Protein AF-A0A8B6D2K9-F1 (afdb_monomer)

Nearest PDB structures (foldseek):
  2z6k-assembly1_A  TM=7.002E-01  e=1.000E-04  Homo sapiens
  4gop-assembly2_Y  TM=7.309E-01  e=2.545E-03  Mycosarcoma maydis
  2k5v-assembly1_A  TM=7.014E-01  e=1.100E-03  Methanococcus maripaludis
  6i52-assembly1_B  TM=6.283E-01  e=2.338E-02  Saccharomyces cerevisiae S288C
  3aqq-assembly1_D  TM=5.937E-01  e=4.257E-02  Homo sapiens

Foldseek 3Di:
DFDWDWDDDPPDTDTDRPDDDPDDDPDPPPDPDVQFDDDDDDDDDDDGDDPPPDPDPDDDADEDELVVCLVCVVVQAFPKHKYKFAWADADPVQQWTWGAHPPPRRIAIERNPQPPDDDDHGFMKIFIATWHQDPNHIYGHTNDMDGPGPDDPVVVVVVSVVVVVCVVPDDPPD

pLDDT: mean 74.22, std 26.48, range [29.09, 97.12]

Sequence (174 aa):
MVTCNILFGQSNFAVIVTSFPSNLSNLFDLFVNESINVLICSGHTFFAWFKMQSMGGIKHGEPYLLNEIVENGYTMDGLSVRINGRLLQHDFQNCRAVLADPKTGCSLKVNTSLIEPLEEAGSLFQLIGELSHSGGETVLNARLVRCIDGMDLVLYKKALELQRQYFQDRPKVL

InterPro domains:
  IPR012340 Nucleic acid-binding, OB-fold [G3DSA:2.40.50.140] (58-172)
  IPR029146 CST complex subunit Ten1, animal and plant type [PF15490] (58-170)
  IPR029146 CST complex subunit Ten1, animal and plant type [PTHR33905] (58-170)

Solvent-accessible surface area (backbone atoms only — not comparable to full-atom values): 11047 Å² total; per-residue (Å²): 136,85,71,75,56,76,53,87,48,103,86,53,83,52,82,55,82,77,74,80,80,94,70,86,93,84,76,91,86,75,82,89,54,100,86,66,90,82,83,90,78,92,78,84,88,88,82,82,83,74,86,72,77,73,90,60,75,85,67,74,52,47,82,49,56,57,60,61,45,68,76,41,30,74,83,43,47,72,38,38,33,23,39,61,29,28,30,70,48,75,39,81,89,76,30,37,32,33,31,24,31,91,86,78,64,46,67,43,44,30,39,34,82,67,46,72,82,80,91,57,78,67,43,32,33,36,37,30,27,35,30,42,54,56,95,94,42,53,33,35,45,32,63,42,73,41,83,44,71,87,62,59,63,69,60,49,52,54,52,51,52,53,51,53,49,51,65,69,70,49,76,80,84,126

Organism: Mytilus galloprovincialis (NCBI:txid29158)

Structure (mmCIF, N/CA/C/O backbone):
data_AF-A0A8B6D2K9-F1
#
_entry.id   AF-A0A8B6D2K9-F1
#
loop_
_atom_site.group_PDB
_atom_site.id
_atom_site.type_symbol
_atom_site.label_atom_id
_atom_site.label_alt_id
_atom_site.label_comp_id
_atom_site.label_asym_id
_atom_site.label_entity_id
_atom_site.label_seq_id
_atom_site.pdbx_PDB_ins_code
_atom_site.Cartn_x
_atom_site.Cartn_y
_atom_site.Cartn_z
_atom_site.occupancy
_atom_site.B_iso_or_equiv
_atom_site.auth_seq_id
_atom_site.auth_comp_id
_atom_site.auth_asym_id
_atom_site.auth_atom_id
_atom_site.pdbx_PDB_model_num
ATOM 1 N N . MET A 1 1 ? -45.274 8.789 -24.980 1.00 30.28 1 MET A N 1
ATOM 2 C CA . MET A 1 1 ? -44.501 7.560 -25.253 1.00 30.28 1 MET A CA 1
ATOM 3 C C . MET A 1 1 ? -43.080 8.016 -25.557 1.00 30.28 1 MET A C 1
ATOM 5 O O . MET A 1 1 ? -42.891 8.663 -26.575 1.00 30.28 1 MET A O 1
ATOM 9 N N . VAL A 1 2 ? -42.138 7.858 -24.622 1.00 37.16 2 VAL A N 1
ATOM 10 C CA . VAL A 1 2 ? -40.740 8.295 -24.809 1.00 37.16 2 VAL A CA 1
ATOM 11 C C . VAL A 1 2 ? -40.036 7.231 -25.641 1.00 37.16 2 VAL A C 1
ATOM 13 O O . VAL A 1 2 ? -39.975 6.076 -25.226 1.00 37.16 2 VAL A O 1
ATOM 16 N N . THR A 1 3 ? -39.537 7.593 -26.818 1.00 29.48 3 THR A N 1
ATOM 17 C CA . THR A 1 3 ? -38.714 6.697 -27.636 1.00 29.48 3 THR A CA 1
ATOM 18 C C . THR A 1 3 ? -37.250 6.943 -27.303 1.00 29.48 3 THR A C 1
ATOM 20 O O . THR A 1 3 ? -36.705 7.999 -27.621 1.00 29.48 3 THR A O 1
ATOM 23 N N . CYS A 1 4 ? -36.618 5.978 -26.639 1.00 35.25 4 CYS A N 1
ATOM 24 C CA . CYS A 1 4 ? -35.186 5.994 -26.368 1.00 35.25 4 CYS A CA 1
ATOM 25 C C . CYS A 1 4 ? -34.503 5.095 -27.404 1.00 35.25 4 CYS A C 1
ATOM 27 O O . CYS A 1 4 ? -34.748 3.890 -27.421 1.00 35.25 4 CYS A O 1
ATOM 29 N N . ASN A 1 5 ? -33.686 5.675 -28.284 1.00 34.31 5 ASN A N 1
ATOM 30 C CA . ASN A 1 5 ? -32.893 4.906 -29.239 1.00 34.31 5 ASN A CA 1
ATOM 31 C C . ASN A 1 5 ? -31.477 4.759 -28.686 1.00 34.31 5 ASN A C 1
ATOM 33 O O . ASN A 1 5 ? -30.758 5.743 -28.519 1.00 34.31 5 ASN A O 1
ATOM 37 N N . ILE A 1 6 ? -31.090 3.520 -28.394 1.00 41.06 6 ILE A N 1
ATOM 38 C CA . ILE A 1 6 ? -29.734 3.170 -27.974 1.00 41.06 6 ILE A CA 1
ATOM 39 C C . ILE A 1 6 ? -28.962 2.783 -29.235 1.00 41.06 6 ILE A C 1
ATOM 41 O O . ILE A 1 6 ? -29.299 1.800 -29.895 1.00 41.06 6 ILE A O 1
ATOM 45 N N . LEU A 1 7 ? -27.941 3.565 -29.585 1.00 36.38 7 LEU A N 1
ATOM 46 C CA . LEU A 1 7 ? -27.019 3.232 -30.669 1.00 36.38 7 LEU A CA 1
ATOM 47 C C . LEU A 1 7 ? -25.821 2.481 -30.085 1.00 36.38 7 LEU A C 1
ATOM 49 O O . LEU A 1 7 ? -25.075 3.011 -29.262 1.00 36.38 7 LEU A O 1
ATOM 53 N N . PHE A 1 8 ? -25.652 1.233 -30.519 1.00 33.16 8 PHE A N 1
ATOM 54 C CA . PHE A 1 8 ? -24.546 0.370 -30.118 1.00 33.16 8 PHE A CA 1
ATOM 55 C C . PHE A 1 8 ? -23.377 0.536 -31.100 1.00 33.16 8 PHE A C 1
ATOM 57 O O . PHE A 1 8 ? -23.476 0.132 -32.258 1.00 33.16 8 PHE A O 1
ATOM 64 N N . GLY A 1 9 ? -22.265 1.117 -30.641 1.00 36.00 9 GLY A N 1
ATOM 65 C CA . GLY A 1 9 ? -20.968 1.091 -31.326 1.00 36.00 9 GLY A CA 1
ATOM 66 C C . GLY A 1 9 ? -19.979 0.224 -30.544 1.00 36.00 9 GLY A C 1
ATOM 67 O O . GLY A 1 9 ? -19.993 0.252 -29.317 1.00 36.00 9 GLY A O 1
ATOM 68 N N . GLN A 1 10 ? -19.122 -0.543 -31.232 1.00 41.94 10 GLN A N 1
ATOM 69 C CA . GLN A 1 10 ? -18.321 -1.657 -30.676 1.00 41.94 10 GLN A CA 1
ATOM 70 C C . GLN A 1 10 ? -17.298 -1.325 -29.563 1.00 41.94 10 GLN A C 1
ATOM 72 O O . GLN A 1 10 ? -16.544 -2.197 -29.142 1.00 41.94 10 GLN A O 1
ATOM 77 N N . SER A 1 11 ? -17.291 -0.111 -29.024 1.00 40.25 11 SER A N 1
ATOM 78 C CA . SER A 1 11 ? -16.525 0.225 -27.818 1.00 40.25 11 SER A CA 1
ATOM 79 C C . SER A 1 11 ? -17.041 1.448 -27.053 1.00 40.25 11 SER A C 1
ATOM 81 O O . SER A 1 11 ? -16.429 1.819 -26.059 1.00 40.25 11 SER A O 1
ATOM 83 N N . ASN A 1 12 ? -18.168 2.052 -27.457 1.00 34.97 12 ASN A N 1
ATOM 84 C CA . ASN A 1 12 ? -18.728 3.253 -26.831 1.00 34.97 12 ASN A CA 1
ATOM 85 C C . ASN A 1 12 ? -20.262 3.219 -26.888 1.00 34.97 12 ASN A C 1
ATOM 87 O O . ASN A 1 12 ? -20.842 3.036 -27.960 1.00 34.97 12 ASN A O 1
ATOM 91 N N . PHE A 1 13 ? -20.914 3.443 -25.745 1.00 39.12 13 PHE A N 1
ATOM 92 C CA . PHE A 1 13 ? -22.365 3.608 -25.670 1.00 39.12 13 PHE A CA 1
ATOM 93 C C . PHE A 1 13 ? -22.713 5.094 -25.647 1.00 39.12 13 PHE A C 1
ATOM 95 O O . PHE A 1 13 ? -22.270 5.826 -24.764 1.00 39.12 13 PHE A O 1
ATOM 102 N N . ALA A 1 14 ? -23.531 5.529 -26.601 1.00 35.34 14 ALA A N 1
ATOM 103 C CA . ALA A 1 14 ? -24.143 6.849 -26.599 1.00 35.34 14 ALA A CA 1
ATOM 104 C C . ALA A 1 14 ? -25.652 6.683 -26.386 1.00 35.34 14 ALA A C 1
ATOM 106 O O . ALA A 1 14 ? -26.338 6.073 -27.208 1.00 35.34 14 ALA A O 1
ATOM 107 N N . VAL A 1 15 ? -26.174 7.216 -25.280 1.00 37.94 15 VAL A N 1
ATOM 108 C CA . VAL A 1 15 ? -27.622 7.310 -25.054 1.00 37.94 15 VAL A CA 1
ATOM 109 C C . VAL A 1 15 ? -28.061 8.698 -25.499 1.00 37.94 15 VAL A C 1
ATOM 111 O O . VAL A 1 15 ? -27.739 9.692 -24.851 1.00 37.94 15 VAL A O 1
ATOM 114 N N . ILE A 1 16 ? -28.773 8.774 -26.624 1.00 39.78 16 ILE A N 1
ATOM 115 C CA . ILE A 1 16 ? -29.320 10.032 -27.138 1.00 39.78 16 ILE A CA 1
ATOM 116 C C . ILE A 1 16 ? -30.817 10.055 -26.822 1.00 39.78 16 ILE A C 1
ATOM 118 O O . ILE A 1 16 ? -31.618 9.370 -27.460 1.00 39.78 16 ILE A O 1
ATOM 122 N N . VAL A 1 17 ? -31.207 10.858 -25.833 1.00 40.59 17 VAL A N 1
ATOM 123 C CA . VAL A 1 17 ? -32.622 11.100 -25.523 1.00 40.59 17 VAL A CA 1
ATOM 124 C C . VAL A 1 17 ? -33.146 12.158 -26.495 1.00 40.59 17 VAL A C 1
ATOM 126 O O . VAL A 1 17 ? -32.730 13.312 -26.449 1.00 40.59 17 VAL A O 1
ATOM 129 N N . THR A 1 18 ? -34.038 11.763 -27.406 1.00 34.50 18 THR A N 1
ATOM 130 C CA . THR A 1 18 ? -34.527 12.611 -28.512 1.00 34.50 18 THR A CA 1
ATOM 131 C C . THR A 1 18 ? -36.025 12.913 -28.424 1.00 34.50 18 THR A C 1
ATOM 133 O O . THR A 1 18 ? -36.721 12.887 -29.431 1.00 34.50 18 THR A O 1
ATOM 136 N N . SER A 1 19 ? -36.574 13.192 -27.239 1.00 37.12 19 SER A N 1
ATOM 137 C CA . SER A 1 19 ? -37.810 13.993 -27.132 1.00 37.12 19 SER A CA 1
ATOM 138 C C . SER A 1 19 ? -38.183 14.315 -25.686 1.00 37.12 19 SER A C 1
ATOM 140 O O . SER A 1 19 ? -38.255 13.439 -24.829 1.00 37.12 19 SER A O 1
ATOM 142 N N . PHE A 1 20 ? -38.475 15.593 -25.445 1.00 40.38 20 PHE A N 1
ATOM 143 C CA . PHE A 1 20 ? -39.125 16.103 -24.239 1.00 40.38 20 PHE A CA 1
ATOM 144 C C . PHE A 1 20 ? -40.608 16.343 -24.559 1.00 40.38 20 PHE A C 1
ATOM 146 O O . PHE A 1 20 ? -40.889 17.066 -25.517 1.00 40.38 20 PHE A O 1
ATOM 153 N N . PRO A 1 21 ? -41.579 15.808 -23.796 1.00 34.28 21 PRO A N 1
ATOM 154 C CA . PRO A 1 21 ? -42.921 16.365 -23.821 1.00 34.28 21 PRO A CA 1
ATOM 155 C C . PRO A 1 21 ? -42.892 17.729 -23.124 1.00 34.28 21 PRO A C 1
ATOM 157 O O . PRO A 1 21 ? -42.434 17.866 -21.991 1.00 34.28 21 PRO A O 1
ATOM 160 N N . SER A 1 22 ? -43.373 18.751 -23.823 1.00 45.22 22 SER A N 1
ATOM 161 C CA . SER A 1 22 ? -43.526 20.106 -23.309 1.00 45.22 22 SER A CA 1
ATOM 162 C C . SER A 1 22 ? -44.686 20.162 -22.312 1.00 45.22 22 SER A C 1
ATOM 164 O O . SER A 1 22 ? -45.800 20.537 -22.676 1.00 45.22 22 SER A O 1
ATOM 166 N N . ASN A 1 23 ? -44.459 19.758 -21.063 1.00 36.22 23 ASN A N 1
ATOM 167 C CA . ASN A 1 23 ? -45.248 20.264 -19.944 1.00 36.22 23 ASN A CA 1
ATOM 168 C C . ASN A 1 23 ? -44.506 20.151 -18.609 1.00 36.22 23 ASN A C 1
ATOM 170 O O . ASN A 1 23 ? -43.763 19.209 -18.354 1.00 36.22 23 ASN A O 1
ATOM 174 N N . LEU A 1 24 ? -44.691 21.195 -17.814 1.00 39.16 24 LEU A N 1
ATOM 175 C CA . LEU A 1 24 ? -43.879 21.647 -16.692 1.00 39.16 24 LEU A CA 1
ATOM 176 C C . LEU A 1 24 ? -43.734 20.673 -15.497 1.00 39.16 24 LEU A C 1
ATOM 178 O O . LEU A 1 24 ? -44.669 20.002 -15.073 1.00 39.16 24 LEU A O 1
ATOM 182 N N . SER A 1 25 ? -42.526 20.739 -14.919 1.00 38.62 25 SER A N 1
ATOM 183 C CA . SER A 1 25 ? -42.224 21.016 -13.499 1.00 38.62 25 SER A CA 1
ATOM 184 C C . SER A 1 25 ? -42.135 19.930 -12.422 1.00 38.62 25 SER A C 1
ATOM 186 O O . SER A 1 25 ? -41.834 20.319 -11.305 1.00 38.62 25 SER A O 1
ATOM 188 N N . ASN A 1 26 ? -42.265 18.624 -12.670 1.00 37.97 26 ASN A N 1
ATOM 189 C CA . ASN A 1 26 ? -42.105 17.637 -11.575 1.00 37.97 26 ASN A CA 1
ATOM 190 C C . ASN A 1 26 ? -41.346 16.365 -11.976 1.00 37.97 26 ASN A C 1
ATOM 192 O O . ASN A 1 26 ? -41.902 15.270 -11.948 1.00 37.97 26 ASN A O 1
ATOM 196 N N . LEU A 1 27 ? -40.073 16.489 -12.362 1.00 33.38 27 LEU A N 1
ATOM 197 C CA . LEU A 1 27 ? -39.218 15.313 -12.590 1.00 33.38 27 LEU A CA 1
ATOM 198 C C . LEU A 1 27 ? -37.725 15.607 -12.378 1.00 33.38 27 LEU A C 1
ATOM 200 O O . LEU A 1 27 ? -36.871 15.108 -13.101 1.00 33.38 27 LEU A O 1
ATOM 204 N N . PHE A 1 28 ? -37.416 16.432 -11.375 1.00 29.09 28 PHE A N 1
ATOM 205 C CA . PHE A 1 28 ? -36.038 16.675 -10.928 1.00 29.09 28 PHE A CA 1
ATOM 206 C C . PHE A 1 28 ? -35.503 15.586 -9.973 1.00 29.09 28 PHE A C 1
ATOM 208 O O . PHE A 1 28 ? -34.351 15.663 -9.565 1.00 29.09 28 PHE A O 1
ATOM 215 N N . ASP A 1 29 ? -36.298 14.548 -9.679 1.00 31.39 29 ASP A N 1
ATOM 216 C CA . ASP A 1 29 ? -36.008 13.535 -8.651 1.00 31.39 29 ASP A CA 1
ATOM 217 C C . ASP A 1 29 ? -35.703 12.127 -9.187 1.00 31.39 29 ASP A C 1
ATOM 219 O O . ASP A 1 29 ? -35.963 11.128 -8.519 1.00 31.39 29 ASP A O 1
ATOM 223 N N . LEU A 1 30 ? -35.112 11.990 -10.375 1.00 33.38 30 LEU A N 1
ATOM 224 C CA . LEU A 1 30 ? -34.525 10.699 -10.740 1.00 33.38 30 LEU A CA 1
ATOM 225 C C . LEU A 1 30 ? -33.117 10.845 -11.311 1.00 33.38 30 LEU A C 1
ATOM 227 O O . LEU A 1 30 ? -32.923 11.244 -12.455 1.00 33.38 30 LEU A O 1
ATOM 231 N N . PHE A 1 31 ? -32.170 10.400 -10.481 1.00 31.39 31 PHE A N 1
ATOM 232 C CA . PHE A 1 31 ? -30.766 10.114 -10.768 1.00 31.39 31 PHE A CA 1
ATOM 233 C C . PHE A 1 31 ? -29.812 11.311 -10.847 1.00 31.39 31 PHE A C 1
ATOM 235 O O . PHE A 1 31 ? -29.193 11.574 -11.874 1.00 31.39 31 PHE A O 1
ATOM 242 N N . VAL A 1 32 ? -29.554 11.927 -9.692 1.00 32.56 32 VAL A N 1
ATOM 243 C CA . VAL A 1 32 ? -28.218 12.465 -9.394 1.00 32.56 32 VAL A CA 1
ATOM 244 C C . VAL A 1 32 ? -27.474 11.396 -8.593 1.00 32.56 32 VAL A C 1
ATOM 246 O O . VAL A 1 32 ? -27.494 11.386 -7.370 1.00 32.56 32 VAL A O 1
ATOM 249 N N . ASN A 1 33 ? -26.884 10.429 -9.297 1.00 31.16 33 ASN A N 1
ATOM 250 C CA . ASN A 1 33 ? -25.842 9.582 -8.716 1.00 31.16 33 ASN A CA 1
ATOM 251 C C . ASN A 1 33 ? -24.518 10.348 -8.864 1.00 31.16 33 ASN A C 1
ATOM 253 O O . ASN A 1 33 ? -24.254 10.880 -9.945 1.00 31.16 33 ASN A O 1
ATOM 257 N N . GLU A 1 34 ? -23.699 10.391 -7.809 1.00 37.66 34 GLU A N 1
ATOM 258 C CA . GLU A 1 34 ? -22.459 11.189 -7.635 1.00 37.66 34 GLU A CA 1
ATOM 259 C C . GLU A 1 34 ? -21.343 10.964 -8.687 1.00 37.66 34 GLU A C 1
ATOM 261 O O . GLU A 1 34 ? -20.212 11.408 -8.525 1.00 37.66 34 GLU A O 1
ATOM 266 N N . SER A 1 35 ? -21.626 10.285 -9.798 1.00 40.38 35 SER A N 1
ATOM 267 C CA . SER A 1 35 ? -20.678 9.995 -10.882 1.00 40.38 35 SER A CA 1
ATOM 268 C C . SER A 1 35 ? -20.994 10.712 -12.200 1.00 40.38 35 SER A C 1
ATOM 270 O O . SER A 1 35 ? -20.327 10.455 -13.201 1.00 40.38 35 SER A O 1
ATOM 272 N N . ILE A 1 36 ? -21.997 11.597 -12.236 1.00 39.25 36 ILE A N 1
ATOM 273 C CA . ILE A 1 36 ? -22.407 12.296 -13.461 1.00 39.25 36 ILE A CA 1
ATOM 274 C 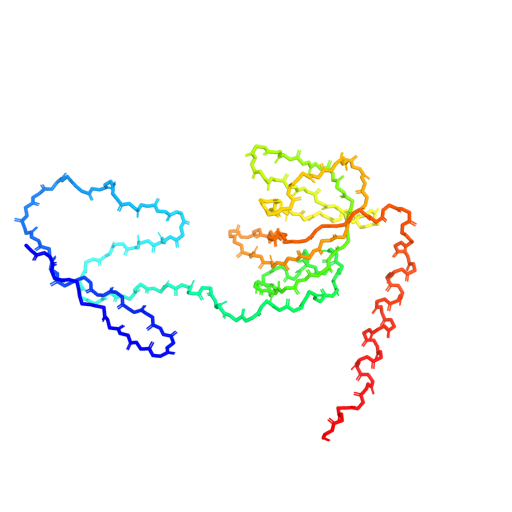C . ILE A 1 36 ? -22.356 13.810 -13.234 1.00 39.25 36 ILE A C 1
ATOM 276 O O . ILE A 1 36 ? -23.270 14.401 -12.669 1.00 39.25 36 ILE A O 1
ATOM 280 N N . ASN A 1 37 ? -21.298 14.458 -13.727 1.00 33.88 37 ASN A N 1
ATOM 281 C CA . ASN A 1 37 ? -21.287 15.913 -13.865 1.00 33.88 37 ASN A CA 1
ATOM 282 C C . ASN A 1 37 ? -22.125 16.296 -15.093 1.00 33.88 37 ASN A C 1
ATOM 284 O O . ASN A 1 37 ? -21.662 16.191 -16.229 1.00 33.88 37 ASN A O 1
ATOM 288 N N . VAL A 1 38 ? -23.372 16.716 -14.869 1.00 37.72 38 VAL A N 1
ATOM 289 C CA . VAL A 1 38 ? -24.242 17.282 -15.909 1.00 37.72 38 VAL A CA 1
ATOM 290 C C . VAL A 1 38 ? -24.061 18.797 -15.912 1.00 37.72 38 VAL A C 1
ATOM 292 O O . VAL A 1 38 ? -24.516 19.479 -14.998 1.00 37.72 38 VAL A O 1
ATOM 295 N N . LEU A 1 39 ? -23.405 19.341 -16.939 1.00 31.42 39 LEU A N 1
ATOM 296 C CA . LEU A 1 39 ? -23.358 20.786 -17.162 1.00 31.42 39 LEU A CA 1
ATOM 297 C C . LEU A 1 39 ? -24.476 21.168 -18.142 1.00 31.42 39 LEU A C 1
ATOM 299 O O . LEU A 1 39 ? -24.487 20.710 -19.284 1.00 31.42 39 LEU A O 1
ATOM 303 N N . ILE A 1 40 ? -25.436 21.975 -17.687 1.00 33.53 40 ILE A N 1
ATOM 304 C CA . ILE A 1 40 ? -26.581 22.415 -18.494 1.00 33.53 40 ILE A CA 1
ATOM 305 C C . ILE A 1 40 ? -26.230 23.749 -19.153 1.00 33.53 40 ILE A C 1
ATOM 307 O O . ILE A 1 40 ? -26.168 24.767 -18.472 1.00 33.53 40 ILE A O 1
ATOM 311 N N . CYS A 1 41 ? -26.070 23.756 -20.478 1.00 29.39 41 CYS A N 1
ATOM 312 C CA . CYS A 1 41 ? -26.143 24.972 -21.288 1.00 29.39 41 CYS A CA 1
ATOM 313 C C . CYS A 1 41 ? -26.904 24.698 -22.590 1.00 29.39 41 CYS A C 1
ATOM 315 O O . CYS A 1 41 ? -26.726 23.679 -23.254 1.00 29.39 41 CYS A O 1
ATOM 317 N N . SER A 1 42 ? -27.795 25.625 -22.916 1.00 39.91 42 SER A N 1
ATOM 318 C CA . SER A 1 42 ? -28.731 25.598 -24.034 1.00 39.91 42 SER A CA 1
ATOM 319 C C . SER A 1 42 ? -28.044 25.760 -25.389 1.00 39.91 42 SER A C 1
ATOM 321 O O . SER A 1 42 ? -27.349 26.749 -25.607 1.00 39.91 42 SER A O 1
ATOM 323 N N . GLY A 1 43 ? -28.359 24.861 -26.326 1.00 40.72 43 GLY A N 1
ATOM 324 C CA . GLY A 1 43 ? -28.162 25.095 -27.759 1.00 40.72 43 GLY A CA 1
ATOM 325 C C . GLY A 1 43 ? -27.346 24.020 -28.466 1.00 40.72 43 GLY A C 1
ATOM 326 O O . GLY A 1 43 ? -26.147 24.168 -28.630 1.00 40.72 43 GLY A O 1
ATOM 327 N N . HIS A 1 44 ? -28.058 22.999 -28.950 1.00 42.81 44 HIS A N 1
ATOM 328 C CA . HIS A 1 44 ? -27.662 22.034 -29.980 1.00 42.81 44 HIS A CA 1
ATOM 329 C C . HIS A 1 44 ? -26.416 21.153 -29.725 1.00 42.81 44 HIS A C 1
ATOM 331 O O . HIS A 1 44 ? -25.271 21.582 -29.763 1.00 42.81 44 HIS A O 1
ATOM 337 N N . THR A 1 45 ? -26.701 19.849 -29.621 1.00 36.41 45 THR A N 1
ATOM 338 C CA . THR A 1 45 ? -25.812 18.671 -29.538 1.00 36.41 45 THR A CA 1
ATOM 339 C C . THR A 1 45 ? -25.050 18.443 -28.226 1.00 36.41 45 THR A C 1
ATOM 341 O O . THR A 1 45 ? -24.132 19.160 -27.852 1.00 36.41 45 THR A O 1
ATOM 344 N N . PHE A 1 46 ? -25.466 17.369 -27.546 1.00 39.47 46 PHE A N 1
ATOM 345 C CA . PHE A 1 46 ? -24.973 16.880 -26.262 1.00 39.47 46 PHE A CA 1
ATOM 346 C C . PHE A 1 46 ? -23.895 15.807 -26.468 1.00 39.47 46 PHE A C 1
ATOM 348 O O . PHE A 1 46 ? -24.125 14.843 -27.195 1.00 39.47 46 PHE A O 1
ATOM 355 N N . PHE A 1 47 ? -22.770 15.920 -25.761 1.00 34.47 47 PHE A N 1
ATOM 356 C CA . PHE A 1 47 ? -21.795 14.840 -25.597 1.00 34.47 47 PHE A CA 1
ATOM 357 C C . PHE A 1 47 ? -21.586 14.590 -24.103 1.00 34.47 47 PHE A C 1
ATOM 359 O O . PHE A 1 47 ? -20.819 15.290 -23.446 1.00 34.47 47 PHE A O 1
ATOM 366 N N . ALA A 1 48 ? -22.290 13.602 -23.552 1.00 36.84 48 ALA A N 1
ATOM 367 C CA . ALA A 1 48 ? -21.996 13.086 -22.222 1.00 36.84 48 ALA A CA 1
ATOM 368 C C . ALA A 1 48 ? -20.870 12.052 -22.348 1.00 36.84 48 ALA A C 1
ATOM 370 O O . ALA A 1 48 ? -21.040 11.010 -22.980 1.00 36.84 48 ALA A O 1
ATOM 371 N N . TRP A 1 49 ? -19.710 12.351 -21.768 1.00 33.38 49 TRP A N 1
ATOM 372 C CA . TRP A 1 49 ? -18.601 11.407 -21.687 1.00 33.38 49 TRP A CA 1
ATOM 373 C C . TRP A 1 49 ? -18.825 10.490 -20.490 1.00 33.38 49 TRP A C 1
ATOM 375 O O . TRP A 1 49 ? -18.542 10.848 -19.350 1.00 33.38 49 TRP A O 1
ATOM 385 N N . PHE A 1 50 ? -19.351 9.297 -20.746 1.00 36.31 50 PHE A N 1
ATOM 386 C CA . PHE A 1 50 ? -19.358 8.236 -19.751 1.00 36.31 50 PHE A CA 1
ATOM 387 C C . PHE A 1 50 ? -17.960 7.601 -19.738 1.00 36.31 50 PHE A C 1
ATOM 389 O O . PHE A 1 50 ? -17.561 6.974 -20.722 1.00 36.31 50 PHE A O 1
ATOM 396 N N . LYS A 1 51 ? -17.188 7.761 -18.650 1.00 37.88 51 LYS A N 1
ATOM 397 C CA . LYS A 1 51 ? -15.972 6.955 -18.424 1.00 37.88 51 LYS A CA 1
ATOM 398 C C . LYS A 1 51 ? -16.454 5.536 -18.126 1.00 37.88 51 LYS A C 1
ATOM 400 O O . LYS A 1 51 ? -16.674 5.169 -16.977 1.00 37.88 51 LYS A O 1
ATOM 405 N N . MET A 1 52 ? -16.689 4.759 -19.182 1.00 36.47 52 MET A N 1
ATOM 406 C CA . MET A 1 52 ? -16.954 3.333 -19.071 1.00 36.47 52 MET A CA 1
ATOM 407 C C . MET A 1 52 ? -15.719 2.708 -18.425 1.00 36.47 52 MET A C 1
ATOM 409 O O . MET A 1 52 ? -14.641 2.689 -19.023 1.00 36.47 52 MET A O 1
ATOM 413 N N . GLN A 1 53 ? -15.847 2.266 -17.172 1.00 46.88 53 GLN A N 1
ATOM 414 C CA . GLN A 1 53 ? -14.816 1.445 -16.557 1.00 46.88 53 GLN A CA 1
ATOM 415 C C . GLN A 1 53 ? -14.677 0.203 -17.432 1.00 46.88 53 GLN A C 1
ATOM 417 O O . GLN A 1 53 ? -15.623 -0.558 -17.625 1.00 46.88 53 GLN A O 1
ATOM 422 N N . SER A 1 54 ? -13.507 0.086 -18.051 1.00 42.03 54 SER A N 1
ATOM 423 C CA . SER A 1 54 ? -13.129 -1.039 -18.889 1.00 42.03 54 SER A CA 1
ATOM 424 C C . SER A 1 54 ? -13.448 -2.341 -18.154 1.00 42.03 54 SER A C 1
ATOM 426 O O . SER A 1 54 ? -12.830 -2.635 -17.134 1.00 42.03 54 SER A O 1
ATOM 428 N N . MET A 1 55 ? -14.363 -3.148 -18.699 1.00 38.66 55 MET A N 1
ATOM 429 C CA . MET A 1 55 ? -14.493 -4.574 -18.370 1.00 38.66 55 MET A CA 1
ATOM 430 C C . MET A 1 55 ? -13.311 -5.363 -18.970 1.00 38.66 55 MET A C 1
ATOM 432 O O . MET A 1 55 ? -13.480 -6.412 -19.589 1.00 38.66 55 MET A O 1
ATOM 436 N N . GLY A 1 56 ? -12.097 -4.826 -18.852 1.00 50.72 56 GLY A N 1
ATOM 437 C CA . GLY A 1 56 ? -10.870 -5.563 -19.088 1.00 50.72 56 GLY A CA 1
ATOM 438 C C . GLY A 1 56 ? -10.691 -6.548 -17.945 1.00 50.72 56 GLY A C 1
ATOM 439 O O . GLY A 1 56 ? -10.961 -6.212 -16.792 1.00 50.72 56 GLY A O 1
ATOM 440 N N . GLY A 1 57 ? -10.258 -7.770 -18.262 1.00 66.62 57 GLY A N 1
ATOM 441 C CA . GLY A 1 57 ? -9.947 -8.774 -17.250 1.00 66.62 57 GLY A CA 1
ATOM 442 C C . GLY A 1 57 ? -9.118 -8.174 -16.114 1.00 66.62 57 GLY A C 1
ATOM 443 O O . GLY A 1 57 ? -8.277 -7.300 -16.336 1.00 66.62 57 GLY A O 1
ATOM 444 N N . ILE A 1 58 ? -9.397 -8.626 -14.893 1.00 78.75 58 ILE A N 1
ATOM 445 C CA . ILE A 1 58 ? -8.780 -8.114 -13.674 1.00 78.75 58 ILE A CA 1
ATOM 446 C C . ILE A 1 58 ? -7.254 -8.123 -13.840 1.00 78.75 58 ILE A C 1
ATOM 448 O O . ILE A 1 58 ? -6.632 -9.187 -13.906 1.00 78.75 58 ILE A O 1
ATOM 452 N N . LYS A 1 59 ? -6.649 -6.931 -13.924 1.00 88.31 59 LYS A N 1
ATOM 453 C CA . LYS A 1 59 ? -5.196 -6.789 -14.062 1.00 88.31 59 LYS A CA 1
ATOM 454 C C . LYS A 1 59 ? -4.514 -7.377 -12.827 1.00 88.31 59 LYS A C 1
ATOM 456 O O . LYS A 1 59 ? -5.064 -7.371 -11.723 1.00 88.31 59 LYS A O 1
ATOM 461 N N . HIS A 1 60 ? -3.315 -7.919 -13.004 1.00 89.94 60 HIS A N 1
ATOM 462 C CA . HIS A 1 60 ? -2.527 -8.352 -11.858 1.00 89.94 60 HIS A CA 1
ATOM 463 C C . HIS A 1 60 ? -2.073 -7.120 -11.061 1.00 89.94 60 HIS A C 1
ATOM 465 O O . HIS A 1 60 ? -1.792 -6.077 -11.642 1.00 89.94 60 HIS A O 1
ATOM 471 N N . GLY A 1 61 ? -2.033 -7.239 -9.733 1.00 92.81 61 GLY A N 1
ATOM 472 C CA . GLY A 1 61 ? -1.558 -6.159 -8.871 1.00 92.81 61 GLY A CA 1
ATOM 473 C C . GLY A 1 61 ? -0.035 -6.114 -8.854 1.00 92.81 61 GLY A C 1
ATOM 474 O O . GLY A 1 61 ? 0.584 -7.035 -8.295 1.00 92.81 61 GLY A O 1
ATOM 475 N N . GLU A 1 62 ? 0.538 -5.068 -9.448 1.00 94.75 62 GLU A N 1
ATOM 476 C CA . GLU A 1 62 ? 1.981 -4.806 -9.465 1.00 94.75 62 GLU A CA 1
ATOM 477 C C . GLU A 1 62 ? 2.463 -4.256 -8.111 1.00 94.75 62 GLU A C 1
ATOM 479 O O . GLU A 1 62 ? 1.769 -3.442 -7.500 1.00 94.75 62 GLU A O 1
ATOM 484 N N . PRO A 1 63 ? 3.620 -4.702 -7.589 1.00 96.12 63 PRO A N 1
ATOM 485 C CA . PRO A 1 63 ? 4.103 -4.276 -6.281 1.00 96.12 63 PRO A CA 1
ATOM 486 C C . PRO A 1 63 ? 4.658 -2.842 -6.291 1.00 96.12 63 PRO A C 1
ATOM 488 O O . PRO A 1 63 ? 5.653 -2.540 -6.960 1.00 96.12 63 PRO A O 1
ATOM 491 N N . TYR A 1 64 ? 4.059 -1.988 -5.461 1.00 96.19 64 TYR A N 1
ATOM 492 C CA . TYR A 1 64 ? 4.469 -0.601 -5.237 1.00 96.19 64 TYR A CA 1
ATOM 493 C C . TYR A 1 64 ? 4.634 -0.303 -3.748 1.00 96.19 64 TYR A C 1
ATOM 495 O O . TYR A 1 64 ? 4.013 -0.931 -2.883 1.00 96.19 64 TYR A O 1
ATOM 503 N N . LEU A 1 65 ? 5.484 0.671 -3.449 1.00 95.50 65 LEU A N 1
ATOM 504 C CA . LEU A 1 65 ? 5.620 1.242 -2.115 1.00 95.50 65 LEU A CA 1
ATOM 505 C C . LEU A 1 65 ? 4.587 2.362 -1.917 1.00 95.50 65 LEU A C 1
ATOM 507 O O . LEU A 1 65 ? 4.181 3.019 -2.874 1.00 95.50 65 LEU A O 1
ATOM 511 N N . LEU A 1 66 ? 4.163 2.610 -0.671 1.00 95.56 66 LEU A N 1
ATOM 512 C CA . LEU A 1 66 ? 3.175 3.664 -0.399 1.00 95.56 66 LEU A CA 1
ATOM 513 C C . LEU A 1 66 ? 3.677 5.054 -0.807 1.00 95.56 66 LEU A C 1
ATOM 515 O O . LEU A 1 66 ? 2.903 5.834 -1.351 1.00 95.56 66 LEU A O 1
ATOM 519 N N . ASN A 1 67 ? 4.952 5.364 -0.562 1.00 94.88 67 ASN A N 1
ATOM 520 C CA . ASN A 1 67 ? 5.530 6.655 -0.939 1.00 94.88 67 ASN A CA 1
ATOM 521 C C . ASN A 1 67 ? 5.485 6.882 -2.460 1.00 94.88 67 ASN A C 1
ATOM 523 O O . ASN A 1 67 ? 5.101 7.962 -2.890 1.00 94.88 67 ASN A O 1
ATOM 527 N N . GLU A 1 68 ? 5.765 5.850 -3.264 1.00 94.69 68 GLU A N 1
ATOM 528 C CA . GLU A 1 68 ? 5.708 5.923 -4.733 1.00 94.69 68 GLU A CA 1
ATOM 529 C C . GLU A 1 68 ? 4.305 6.307 -5.231 1.00 94.69 68 GLU A C 1
ATOM 531 O O . GLU A 1 68 ? 4.173 7.079 -6.181 1.00 94.69 68 GLU A O 1
ATOM 536 N N . ILE A 1 69 ? 3.262 5.798 -4.567 1.00 95.19 69 ILE A N 1
ATOM 537 C CA . ILE A 1 69 ? 1.859 6.078 -4.903 1.00 95.19 69 ILE A CA 1
ATOM 538 C C . ILE A 1 69 ? 1.451 7.478 -4.456 1.00 95.19 69 ILE A C 1
ATOM 540 O O . ILE A 1 69 ? 0.751 8.173 -5.188 1.00 95.19 69 ILE A O 1
ATOM 544 N N . VAL A 1 70 ? 1.865 7.898 -3.261 1.00 92.94 70 VAL A N 1
ATOM 545 C CA . VAL A 1 70 ? 1.547 9.236 -2.745 1.00 92.94 70 VAL A CA 1
ATOM 546 C C . VAL A 1 70 ? 2.207 10.317 -3.607 1.00 92.94 70 VAL A C 1
ATOM 548 O O . VAL A 1 70 ? 1.570 11.325 -3.902 1.00 92.94 70 VAL A O 1
ATOM 551 N N . GLU A 1 71 ? 3.435 10.089 -4.077 1.00 92.31 71 GLU A N 1
ATOM 552 C CA . GLU A 1 71 ? 4.159 11.014 -4.960 1.00 92.31 71 GLU A CA 1
ATOM 553 C C . GLU A 1 71 ? 3.575 11.060 -6.384 1.00 92.31 71 GLU A C 1
ATOM 555 O O . GLU A 1 71 ? 3.495 12.132 -6.980 1.00 92.31 71 GLU A O 1
ATOM 560 N N . ASN A 1 72 ? 3.126 9.920 -6.927 1.00 92.88 72 ASN A N 1
ATOM 561 C CA . ASN A 1 72 ? 2.682 9.795 -8.325 1.00 92.88 72 ASN A CA 1
ATOM 562 C C . ASN A 1 72 ? 1.171 9.555 -8.486 1.00 92.88 72 ASN A C 1
ATOM 564 O O . ASN A 1 72 ? 0.731 9.034 -9.513 1.00 92.88 72 ASN A O 1
ATOM 568 N N . GLY A 1 73 ? 0.368 9.936 -7.491 1.00 88.19 73 GLY A N 1
ATOM 569 C CA . GLY A 1 73 ? -1.038 9.538 -7.377 1.00 88.19 73 GLY A CA 1
ATOM 570 C C . GLY A 1 73 ? -1.892 9.774 -8.626 1.00 88.19 73 GLY A C 1
ATOM 571 O O . GLY A 1 73 ? -2.647 8.891 -9.022 1.00 88.19 73 GLY A O 1
ATOM 572 N N . TYR A 1 74 ? -1.725 10.924 -9.286 1.00 89.62 74 TYR A N 1
ATOM 573 C CA . TYR A 1 74 ? -2.452 11.265 -10.514 1.00 89.62 74 TYR A CA 1
ATOM 574 C C . TYR A 1 74 ? -2.090 10.354 -11.699 1.00 89.62 74 TYR A C 1
ATOM 576 O O . TYR A 1 74 ? -2.965 9.891 -12.427 1.00 89.62 74 TYR A O 1
ATOM 584 N N . THR A 1 75 ? -0.801 10.060 -11.881 1.00 92.62 75 THR A N 1
ATOM 585 C CA . THR A 1 75 ? -0.292 9.234 -12.991 1.00 92.62 75 THR A CA 1
ATOM 586 C C . THR A 1 75 ? -0.696 7.767 -12.846 1.00 92.62 75 THR A C 1
ATOM 588 O O . THR A 1 75 ? -0.743 7.031 -13.830 1.00 92.62 75 THR A O 1
ATOM 591 N N . MET A 1 76 ? -0.987 7.335 -11.618 1.00 91.81 76 MET A N 1
ATOM 592 C CA . MET A 1 76 ? -1.310 5.950 -11.288 1.00 91.81 76 MET A CA 1
ATOM 593 C C . MET A 1 76 ? -2.821 5.657 -11.247 1.00 91.81 76 MET A C 1
ATOM 595 O O . MET A 1 76 ? -3.207 4.560 -10.839 1.00 91.81 76 MET A O 1
ATOM 599 N N . ASP A 1 77 ? -3.679 6.592 -11.683 1.00 94.00 77 ASP A N 1
ATOM 600 C CA . ASP A 1 77 ? -5.133 6.382 -11.760 1.00 94.00 77 ASP A CA 1
ATOM 601 C C . ASP A 1 77 ? -5.488 5.150 -12.614 1.00 94.00 77 ASP A C 1
ATOM 603 O O . ASP A 1 77 ? -5.020 4.980 -13.743 1.00 94.00 77 ASP A O 1
ATOM 607 N N . GLY A 1 78 ? -6.328 4.269 -12.073 1.00 92.00 78 GLY A N 1
ATOM 608 C CA . GLY A 1 78 ? -6.780 3.039 -12.726 1.00 92.00 78 GLY A CA 1
ATOM 609 C C . GLY A 1 78 ? -5.752 1.902 -12.783 1.00 92.00 78 GLY A C 1
ATOM 610 O O . GLY A 1 78 ? -6.033 0.863 -13.393 1.00 92.00 78 GLY A O 1
ATOM 611 N N . LEU A 1 79 ? -4.569 2.053 -12.176 1.00 93.94 79 LEU A N 1
ATOM 612 C CA . LEU A 1 79 ? -3.592 0.967 -12.073 1.00 93.94 79 LEU A CA 1
ATOM 613 C C . LEU A 1 79 ? -3.989 -0.032 -10.986 1.00 93.94 79 LEU A C 1
ATOM 615 O O . LEU A 1 79 ? -4.430 0.353 -9.903 1.00 93.94 79 LEU A O 1
ATOM 619 N N . SER A 1 80 ? -3.783 -1.324 -11.263 1.00 95.94 80 SER A N 1
ATOM 620 C CA . SER A 1 80 ? -3.916 -2.356 -10.238 1.00 95.94 80 SER A CA 1
ATOM 621 C C . SER A 1 80 ? -2.587 -2.538 -9.519 1.00 95.94 80 SER A C 1
ATOM 623 O O . SER A 1 80 ? -1.575 -2.874 -10.135 1.00 95.94 80 SER A O 1
ATOM 625 N N . VAL A 1 81 ? -2.593 -2.320 -8.209 1.00 96.75 81 VAL A N 1
ATOM 626 C CA . VAL A 1 81 ? -1.387 -2.272 -7.384 1.00 96.75 81 VAL A CA 1
ATOM 627 C C . VAL A 1 81 ? -1.478 -3.239 -6.214 1.00 96.75 81 VAL A C 1
ATOM 629 O O . VAL A 1 81 ? -2.563 -3.595 -5.748 1.00 96.75 81 VAL A O 1
ATOM 632 N N . ARG A 1 82 ? -0.311 -3.658 -5.732 1.00 97.12 82 ARG A N 1
ATOM 633 C CA . ARG A 1 82 ? -0.111 -4.409 -4.499 1.00 97.12 82 ARG A CA 1
ATOM 634 C C . ARG A 1 82 ? 0.749 -3.590 -3.556 1.00 97.12 82 ARG A C 1
ATOM 636 O O . ARG A 1 82 ? 1.889 -3.273 -3.889 1.00 97.12 82 ARG A O 1
ATOM 643 N N . ILE A 1 83 ? 0.213 -3.293 -2.382 1.00 96.69 83 ILE A N 1
ATOM 644 C CA . ILE A 1 83 ? 0.865 -2.441 -1.386 1.00 96.69 83 ILE A CA 1
ATOM 645 C C . ILE A 1 83 ? 0.911 -3.130 -0.031 1.00 96.69 83 ILE A C 1
ATOM 647 O O . ILE A 1 83 ? 0.073 -3.982 0.261 1.00 96.69 83 ILE A O 1
ATOM 651 N N . ASN A 1 84 ? 1.864 -2.723 0.804 1.00 96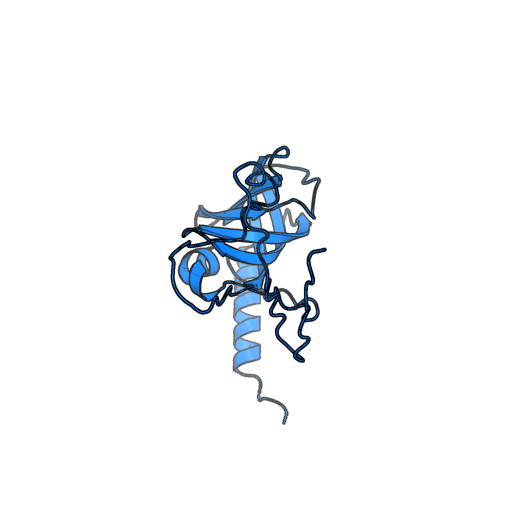.50 84 ASN A N 1
ATOM 652 C CA . ASN A 1 84 ? 1.959 -3.151 2.196 1.00 96.50 84 ASN A CA 1
ATOM 653 C C . ASN A 1 84 ? 1.933 -1.920 3.098 1.00 96.50 84 ASN A C 1
ATOM 655 O O . ASN A 1 84 ? 2.719 -1.005 2.867 1.00 96.50 84 ASN A O 1
ATOM 659 N N . GLY A 1 85 ? 1.108 -1.911 4.138 1.00 95.88 85 GLY A N 1
ATOM 660 C CA . GLY A 1 85 ? 1.029 -0.797 5.081 1.00 95.88 85 GLY A CA 1
ATOM 661 C C . GLY A 1 85 ? 0.495 -1.231 6.438 1.00 95.88 85 GLY A C 1
ATOM 662 O O . GLY A 1 85 ? -0.122 -2.286 6.564 1.00 95.88 85 GLY A O 1
ATOM 663 N N . ARG A 1 86 ? 0.751 -0.427 7.469 1.00 95.88 86 ARG A N 1
ATOM 664 C CA . ARG A 1 86 ? 0.180 -0.612 8.804 1.00 95.88 86 ARG A CA 1
ATOM 665 C C . ARG A 1 86 ? -1.180 0.065 8.867 1.00 95.88 86 ARG A C 1
ATOM 667 O O . ARG A 1 86 ? -1.286 1.235 8.503 1.00 95.88 86 ARG A O 1
ATOM 674 N N . LEU A 1 87 ? -2.202 -0.660 9.308 1.00 95.69 87 LEU A N 1
ATOM 675 C CA . LEU A 1 87 ? -3.542 -0.108 9.474 1.00 95.69 87 LEU A CA 1
ATOM 676 C C . LEU A 1 87 ? -3.530 0.879 10.647 1.00 95.69 87 LEU A C 1
ATOM 678 O O . LEU A 1 87 ? -3.237 0.487 11.771 1.00 95.69 87 LEU A O 1
ATOM 682 N N . LEU A 1 88 ? -3.808 2.156 10.392 1.00 94.62 88 LEU A N 1
ATOM 683 C CA . LEU A 1 88 ? -3.871 3.186 11.435 1.00 94.62 88 LEU A CA 1
ATOM 684 C C . LEU A 1 88 ? -5.280 3.332 11.997 1.00 94.62 88 LEU A C 1
ATOM 686 O O . LEU A 1 88 ? -5.470 3.403 13.207 1.00 94.62 88 LEU A O 1
ATOM 690 N N . GLN A 1 89 ? -6.259 3.395 11.102 1.00 92.69 89 GLN A N 1
ATOM 691 C CA . GLN A 1 89 ? -7.658 3.591 11.440 1.00 92.69 89 GLN A CA 1
ATOM 692 C C . GLN A 1 89 ? -8.517 2.816 10.450 1.00 92.69 89 GLN A C 1
ATOM 694 O O . GLN A 1 89 ? -8.217 2.784 9.253 1.00 92.69 89 GLN A O 1
ATOM 699 N N . HIS A 1 90 ? -9.593 2.224 10.955 1.00 93.31 90 HIS A N 1
ATOM 700 C CA . HIS A 1 90 ? -10.637 1.604 10.154 1.00 93.31 90 HIS A CA 1
ATOM 701 C C . HIS A 1 90 ? -11.997 2.084 10.660 1.00 93.31 90 HIS A C 1
ATOM 703 O O . HIS A 1 90 ? -12.272 2.081 11.857 1.00 93.31 90 HIS A O 1
ATOM 709 N N . ASP A 1 91 ? -12.801 2.576 9.731 1.00 92.31 91 ASP A N 1
ATOM 710 C CA . ASP A 1 91 ? -14.166 3.033 9.903 1.00 92.31 91 ASP A CA 1
ATOM 711 C C . ASP A 1 91 ? -15.087 2.067 9.156 1.00 92.31 91 ASP A C 1
ATOM 713 O O . ASP A 1 91 ? -15.207 2.105 7.927 1.00 92.31 91 ASP A O 1
ATOM 717 N N . PHE A 1 92 ? -15.736 1.210 9.938 1.00 89.19 92 PHE A N 1
ATOM 718 C CA . PHE A 1 92 ? -16.674 0.197 9.469 1.00 89.19 92 PHE A CA 1
ATOM 719 C C . PHE A 1 92 ? -17.951 0.799 8.866 1.00 89.19 92 PHE A C 1
ATOM 721 O O . PHE A 1 92 ? -18.582 0.173 8.024 1.00 89.19 92 PHE A O 1
ATOM 728 N N . GLN A 1 93 ? -18.363 2.008 9.272 1.00 90.31 93 GLN A N 1
ATOM 729 C CA . GLN A 1 93 ? -19.611 2.599 8.770 1.00 90.31 93 GLN A CA 1
ATOM 730 C C . GLN A 1 93 ? -19.448 3.102 7.339 1.00 90.31 93 GLN A C 1
ATOM 732 O O . GLN A 1 93 ? -20.337 2.926 6.510 1.00 90.31 93 GLN A O 1
ATOM 737 N N . ASN A 1 94 ? -18.297 3.709 7.047 1.00 91.81 94 ASN A N 1
ATOM 738 C CA . ASN A 1 94 ? -18.010 4.278 5.733 1.00 91.81 94 ASN A CA 1
ATOM 739 C C . ASN A 1 94 ? -17.174 3.354 4.834 1.00 91.81 94 ASN A C 1
ATOM 741 O O . ASN A 1 94 ? -16.777 3.784 3.749 1.00 91.81 94 ASN A O 1
ATOM 745 N N . CYS A 1 95 ? -16.861 2.128 5.280 1.00 94.00 95 CYS A N 1
ATOM 746 C CA . CYS A 1 95 ? -15.917 1.220 4.611 1.00 94.00 95 CYS A CA 1
ATOM 747 C C . CYS A 1 95 ? -14.570 1.921 4.301 1.00 94.00 95 CYS A C 1
ATOM 749 O O . CYS A 1 95 ? -14.020 1.853 3.196 1.00 94.00 95 CYS A O 1
ATOM 751 N N . ARG A 1 96 ? -14.135 2.720 5.284 1.00 94.38 96 ARG A N 1
ATOM 752 C CA . ARG A 1 96 ? -12.974 3.621 5.374 1.00 94.38 96 ARG A CA 1
ATOM 753 C C . ARG A 1 96 ? -11.737 3.028 6.025 1.00 94.38 96 ARG A C 1
ATOM 755 O O . ARG A 1 96 ? -11.777 2.885 7.234 1.00 94.38 96 ARG A O 1
ATOM 762 N N . ALA A 1 97 ? -10.611 2.803 5.359 1.00 95.56 97 ALA A N 1
ATOM 763 C CA . ALA A 1 97 ? -9.347 2.529 6.058 1.00 95.56 97 ALA A CA 1
ATOM 764 C C . ALA A 1 97 ? -8.247 3.539 5.727 1.00 95.56 97 ALA A C 1
ATOM 766 O O . ALA A 1 97 ? -8.204 4.119 4.642 1.00 95.56 97 ALA A O 1
ATOM 767 N N . VAL A 1 98 ? -7.324 3.723 6.670 1.00 95.94 98 VAL A N 1
ATOM 768 C CA . VAL A 1 98 ? -6.085 4.480 6.472 1.00 95.94 98 VAL A CA 1
ATOM 769 C C . VAL A 1 98 ? -4.908 3.564 6.759 1.00 95.94 98 VAL A C 1
ATOM 771 O O . VAL A 1 98 ? -4.754 3.063 7.874 1.00 95.94 98 VAL A O 1
ATOM 774 N N . LEU A 1 99 ? -4.064 3.364 5.752 1.00 95.94 99 LEU A N 1
ATOM 775 C CA . LEU A 1 99 ? -2.813 2.619 5.861 1.00 95.94 99 LEU A CA 1
ATOM 776 C C . LEU A 1 99 ? -1.638 3.581 5.845 1.00 95.94 99 LEU A C 1
ATOM 778 O O . LEU A 1 99 ? -1.668 4.560 5.109 1.00 95.94 99 LEU A O 1
ATOM 782 N N . ALA A 1 100 ? -0.593 3.284 6.610 1.00 96.19 100 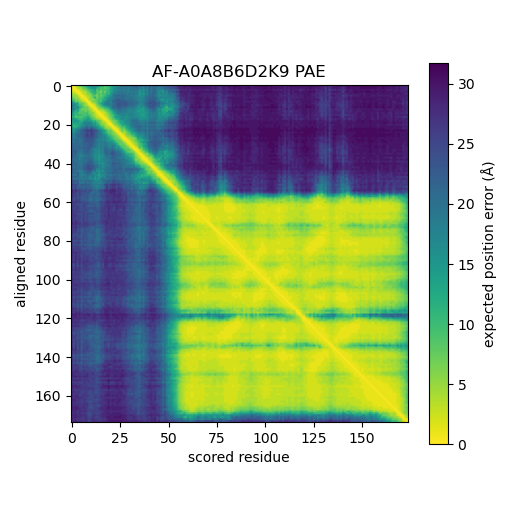ALA A N 1
ATOM 783 C CA . ALA A 1 100 ? 0.643 4.056 6.598 1.00 96.19 100 ALA A CA 1
ATOM 784 C C . ALA A 1 100 ? 1.884 3.177 6.451 1.00 96.19 100 ALA A C 1
ATOM 786 O O . ALA A 1 100 ? 1.926 2.055 6.957 1.00 96.19 100 ALA A O 1
ATOM 787 N N . ASP A 1 101 ? 2.914 3.687 5.775 1.00 94.31 101 ASP A N 1
ATOM 788 C CA . ASP A 1 101 ? 4.234 3.050 5.775 1.00 94.31 101 ASP A CA 1
ATOM 789 C C . ASP A 1 101 ? 4.898 3.290 7.146 1.00 94.31 101 ASP A C 1
ATOM 791 O O . ASP A 1 101 ? 5.128 4.446 7.513 1.00 94.31 101 ASP A O 1
ATOM 795 N N . PRO A 1 102 ? 5.263 2.232 7.898 1.00 90.25 102 PRO A N 1
ATOM 796 C CA . PRO A 1 102 ? 5.945 2.371 9.184 1.00 90.25 102 PRO A CA 1
ATOM 797 C C . PRO A 1 102 ? 7.269 3.143 9.127 1.00 90.25 102 PRO A C 1
ATOM 799 O O . PRO A 1 102 ? 7.706 3.655 10.154 1.00 90.25 102 PRO A O 1
ATOM 802 N N . LYS A 1 103 ? 7.938 3.197 7.966 1.00 88.38 103 LYS A N 1
ATOM 803 C CA . LYS A 1 103 ? 9.249 3.847 7.820 1.00 88.38 103 LYS A CA 1
ATOM 804 C C . LYS A 1 103 ? 9.145 5.313 7.404 1.00 88.38 103 LYS A C 1
ATOM 806 O O . LYS A 1 103 ? 9.897 6.132 7.920 1.00 88.38 103 LYS A O 1
ATOM 811 N N . THR A 1 104 ? 8.287 5.635 6.437 1.00 89.00 104 THR A N 1
ATOM 812 C CA . THR A 1 104 ? 8.182 7.003 5.895 1.00 89.00 104 THR A CA 1
ATOM 813 C C . THR A 1 104 ? 7.067 7.814 6.546 1.00 89.00 104 THR A C 1
ATOM 815 O O . THR A 1 104 ? 7.067 9.034 6.430 1.00 89.00 104 THR A O 1
ATOM 818 N N . GLY A 1 105 ? 6.108 7.162 7.211 1.00 90.81 105 GLY A N 1
ATOM 819 C CA . GLY A 1 105 ? 4.922 7.815 7.766 1.00 90.81 105 GLY A CA 1
ATOM 820 C C . GLY A 1 105 ? 3.905 8.260 6.710 1.00 90.81 105 GLY A C 1
ATOM 821 O O . GLY A 1 105 ? 2.862 8.799 7.070 1.00 90.81 105 GLY A O 1
ATOM 822 N N . CYS A 1 106 ? 4.170 8.029 5.418 1.00 93.94 106 CYS A N 1
ATOM 823 C CA . CYS A 1 106 ? 3.222 8.322 4.346 1.00 93.94 106 CYS A CA 1
ATOM 824 C C . CYS A 1 106 ? 1.965 7.475 4.527 1.00 93.94 106 CYS A C 1
ATOM 826 O O . CYS A 1 106 ? 2.072 6.265 4.740 1.00 93.94 106 CYS A O 1
ATOM 828 N N . SER A 1 107 ? 0.796 8.096 4.394 1.00 95.81 107 SER A N 1
ATOM 829 C CA . SER A 1 107 ? -0.492 7.428 4.532 1.00 95.81 107 SER A CA 1
ATOM 830 C C . SER A 1 107 ? -1.291 7.433 3.231 1.00 95.81 107 SER A C 1
ATOM 832 O O . SER A 1 107 ? -1.144 8.315 2.387 1.00 95.81 107 SER A O 1
ATOM 834 N N . LEU A 1 108 ? -2.134 6.416 3.068 1.00 96.56 108 LEU A N 1
ATOM 835 C CA . LEU A 1 108 ? -3.024 6.238 1.931 1.00 96.56 108 LEU A CA 1
ATOM 836 C C . LEU A 1 108 ? -4.411 5.826 2.427 1.00 96.56 108 LEU A C 1
ATOM 838 O O . LEU A 1 108 ? -4.548 4.930 3.266 1.00 96.56 108 LEU A O 1
ATOM 842 N N . LYS A 1 109 ? -5.439 6.479 1.882 1.00 96.62 109 LYS A N 1
ATOM 843 C CA . LYS A 1 109 ? -6.840 6.119 2.106 1.00 96.62 109 LYS A CA 1
ATOM 844 C C . LYS A 1 109 ? -7.193 4.892 1.272 1.00 96.62 109 LYS A C 1
ATOM 846 O O . LYS A 1 109 ? -6.823 4.791 0.101 1.00 96.62 109 LYS A O 1
ATOM 851 N N . VAL A 1 110 ? -7.942 3.977 1.865 1.00 96.56 110 VAL A N 1
ATOM 852 C CA . VAL A 1 110 ? -8.343 2.719 1.244 1.00 96.56 110 VAL A CA 1
ATOM 853 C C . VAL A 1 110 ? -9.831 2.508 1.450 1.00 96.56 110 VAL A C 1
ATOM 855 O O . VAL A 1 110 ? -10.340 2.653 2.556 1.00 96.56 110 VAL A O 1
ATOM 858 N N . ASN A 1 111 ? -10.521 2.164 0.372 1.00 96.12 111 ASN A N 1
ATOM 859 C CA . ASN A 1 111 ? -11.900 1.714 0.404 1.00 96.12 111 ASN A CA 1
ATOM 860 C C . ASN A 1 111 ? -11.926 0.209 0.709 1.00 96.12 111 ASN A C 1
ATOM 862 O O . ASN A 1 111 ? -11.357 -0.585 -0.046 1.00 96.12 111 ASN A O 1
ATOM 866 N N . THR A 1 112 ? -12.568 -0.164 1.817 1.00 95.56 112 THR A N 1
ATOM 867 C CA . THR A 1 112 ? -12.643 -1.538 2.331 1.00 95.56 112 THR A CA 1
ATOM 868 C C . THR A 1 112 ? -13.915 -2.281 1.944 1.00 95.56 112 THR A C 1
ATOM 870 O O . THR A 1 112 ? -14.054 -3.431 2.340 1.00 95.56 112 THR A O 1
ATOM 873 N N . SER A 1 113 ? -14.807 -1.699 1.133 1.00 94.75 113 SER A N 1
ATOM 874 C CA . SER A 1 113 ? -16.162 -2.233 0.869 1.00 94.75 113 SER A CA 1
ATOM 875 C C . SER A 1 113 ? -16.213 -3.699 0.405 1.00 94.75 113 SER A C 1
ATOM 877 O O . SER A 1 113 ? -17.236 -4.356 0.565 1.00 94.75 113 SER A O 1
ATOM 879 N N . LEU A 1 114 ? -15.136 -4.220 -0.198 1.00 93.19 114 LEU A N 1
ATOM 880 C CA . LEU A 1 114 ? -15.057 -5.592 -0.723 1.00 93.19 114 LEU A CA 1
ATOM 881 C C . LEU A 1 114 ? -14.239 -6.555 0.151 1.00 93.19 114 LEU A C 1
ATOM 883 O O . LEU A 1 114 ? -14.123 -7.730 -0.191 1.00 93.19 114 LEU A O 1
ATOM 887 N N . ILE A 1 115 ? -13.614 -6.066 1.222 1.00 92.94 115 ILE A N 1
ATOM 888 C CA . ILE A 1 115 ? -12.611 -6.806 2.004 1.00 92.94 115 ILE A CA 1
ATOM 889 C C . ILE A 1 115 ? -12.914 -6.834 3.505 1.00 92.94 115 ILE A C 1
ATOM 891 O O . ILE A 1 115 ? -12.050 -7.204 4.294 1.00 92.94 115 ILE A O 1
ATOM 895 N N . GLU A 1 116 ? -14.114 -6.422 3.907 1.00 88.50 116 GLU A N 1
ATOM 896 C CA . GLU A 1 116 ? -14.528 -6.476 5.307 1.00 88.50 116 GLU A CA 1
ATOM 897 C C . GLU A 1 116 ? -14.838 -7.912 5.750 1.00 88.50 116 GLU A C 1
ATOM 899 O O . GLU A 1 116 ? -15.357 -8.700 4.950 1.00 88.50 116 GLU A O 1
ATOM 904 N N . PRO A 1 117 ? -14.578 -8.259 7.024 1.00 86.38 117 PRO A N 1
ATOM 905 C CA . PRO A 1 117 ? -14.012 -7.429 8.103 1.00 86.38 117 PRO A CA 1
ATOM 906 C C . PRO A 1 117 ? -12.466 -7.351 8.103 1.00 86.38 117 PRO A C 1
ATOM 908 O O . PRO A 1 117 ? -11.791 -8.297 7.707 1.00 86.38 117 PRO A O 1
ATOM 911 N N . LEU A 1 118 ? -11.895 -6.239 8.59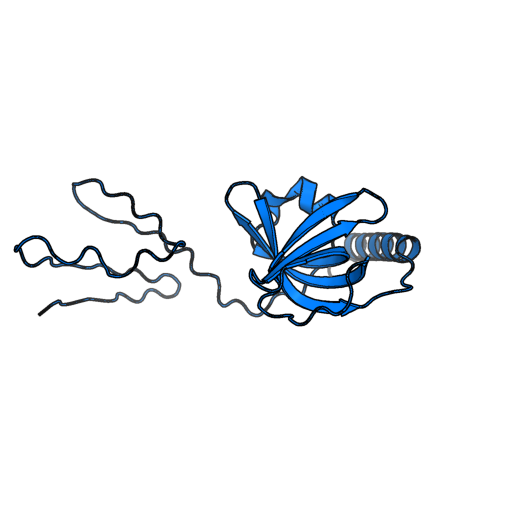7 1.00 84.56 118 LEU A N 1
ATOM 912 C CA . LEU A 1 118 ? -10.459 -6.118 8.911 1.00 84.56 118 LEU A CA 1
ATOM 913 C C . LEU A 1 118 ? -10.272 -6.189 10.431 1.00 84.56 118 LEU A C 1
ATOM 915 O O . LEU A 1 118 ? -10.894 -5.418 11.156 1.00 84.56 118 LEU A O 1
ATOM 919 N N . GLU A 1 119 ? -9.440 -7.115 10.915 1.00 69.25 119 GLU A N 1
ATOM 920 C CA . GLU A 1 119 ? -9.558 -7.552 12.313 1.00 69.25 119 GLU A CA 1
ATOM 921 C C . GLU A 1 119 ? -8.713 -6.794 13.354 1.00 69.25 119 GLU A C 1
ATOM 923 O O . GLU A 1 119 ? -9.113 -6.811 14.510 1.00 69.25 119 GLU A O 1
ATOM 928 N N . GLU A 1 120 ? -7.648 -6.042 13.030 1.00 78.50 120 GLU A N 1
ATOM 929 C CA . GLU A 1 120 ? -6.886 -5.310 14.071 1.00 78.50 120 GLU A CA 1
ATOM 930 C C . GLU A 1 120 ? -6.240 -4.003 13.579 1.00 78.50 120 GLU A C 1
ATOM 932 O O . GLU A 1 120 ? -5.413 -3.985 12.661 1.00 78.50 120 GLU A O 1
ATOM 937 N N . ALA A 1 121 ? -6.574 -2.883 14.234 1.00 83.50 121 ALA A N 1
ATOM 938 C CA . ALA A 1 121 ? -5.847 -1.628 14.062 1.00 83.50 121 ALA A CA 1
ATOM 939 C C . ALA A 1 121 ? -4.430 -1.770 14.634 1.00 83.50 121 ALA A C 1
ATOM 941 O O . ALA A 1 121 ? -4.230 -2.270 15.737 1.00 83.50 121 ALA A O 1
ATOM 942 N N . GLY A 1 122 ? -3.438 -1.302 13.887 1.00 89.88 122 GLY A N 1
ATOM 943 C CA . GLY A 1 122 ? -2.031 -1.437 14.232 1.00 89.88 122 GLY A CA 1
ATOM 944 C C . GLY A 1 122 ? -1.333 -2.610 13.552 1.00 89.88 122 GLY A C 1
ATOM 945 O O . GLY A 1 122 ? -0.109 -2.573 13.497 1.00 89.88 122 GLY A O 1
ATOM 946 N N . SER A 1 123 ? -2.036 -3.580 12.969 1.00 93.12 123 SER A N 1
ATOM 947 C CA . SER A 1 123 ? -1.412 -4.683 12.225 1.00 93.12 123 SER A CA 1
ATOM 948 C C . SER A 1 123 ? -0.929 -4.275 10.832 1.00 93.12 123 SER A C 1
ATOM 950 O O . SER A 1 123 ? -1.380 -3.285 10.240 1.00 93.12 123 SER A O 1
ATOM 952 N N . LEU A 1 124 ? 0.036 -5.024 10.306 1.00 94.88 124 LEU A N 1
ATOM 953 C CA . LEU A 1 124 ? 0.578 -4.866 8.964 1.00 94.88 124 LEU A CA 1
ATOM 954 C C . LEU A 1 124 ? -0.251 -5.680 7.968 1.00 94.88 124 LEU A C 1
ATOM 956 O O . LEU A 1 124 ? -0.416 -6.890 8.110 1.00 94.88 124 LEU A O 1
ATOM 960 N N . PHE A 1 125 ? -0.715 -5.023 6.911 1.00 95.88 125 PHE A N 1
ATOM 961 C CA . PHE A 1 125 ? -1.534 -5.635 5.875 1.00 95.88 125 PHE A CA 1
ATOM 962 C C . PHE A 1 125 ? -0.912 -5.484 4.494 1.00 95.88 125 PHE A C 1
ATOM 964 O O . PHE A 1 125 ? -0.299 -4.466 4.167 1.00 95.88 125 PHE A O 1
ATOM 971 N N . GLN A 1 126 ? -1.129 -6.499 3.664 1.00 96.19 126 GLN A N 1
ATOM 972 C CA . GLN A 1 126 ? -0.909 -6.466 2.230 1.00 96.19 126 GLN A CA 1
ATOM 973 C C . GLN A 1 126 ? -2.252 -6.368 1.521 1.00 96.19 126 GLN A C 1
ATOM 975 O O . GLN A 1 126 ? -3.141 -7.187 1.754 1.00 96.19 126 GLN A O 1
ATOM 980 N N . LEU A 1 127 ? -2.377 -5.395 0.627 1.00 96.31 127 LEU A N 1
ATOM 981 C CA . LEU A 1 127 ? -3.599 -5.133 -0.114 1.00 96.31 127 LEU A CA 1
ATOM 982 C C . LEU A 1 127 ? -3.339 -5.209 -1.608 1.00 96.31 127 LEU A C 1
ATOM 984 O O . LEU A 1 127 ? -2.269 -4.824 -2.081 1.00 96.31 127 LEU A O 1
ATOM 988 N N . ILE A 1 128 ? -4.333 -5.696 -2.342 1.00 96.88 128 ILE A N 1
ATOM 989 C CA . ILE A 1 128 ? -4.386 -5.624 -3.801 1.00 96.88 128 ILE A CA 1
ATOM 990 C C . ILE A 1 128 ? -5.671 -4.905 -4.182 1.00 96.88 128 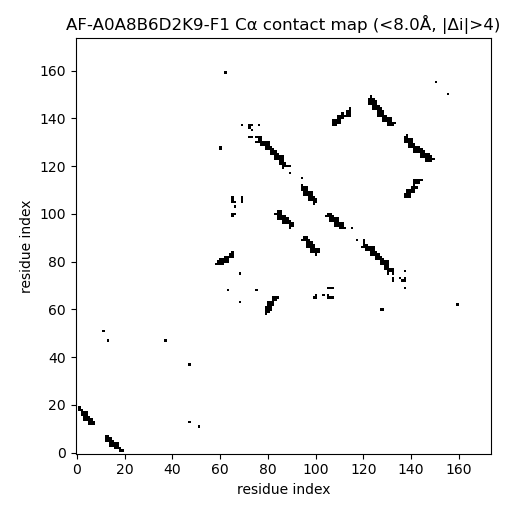ILE A C 1
ATOM 992 O O . ILE A 1 128 ? -6.741 -5.214 -3.649 1.00 96.88 128 ILE A O 1
ATOM 996 N N . GLY A 1 129 ? -5.564 -3.961 -5.108 1.00 96.19 129 GLY A N 1
ATOM 997 C CA . GLY A 1 129 ? -6.690 -3.138 -5.524 1.00 96.19 129 GLY A CA 1
ATOM 998 C C . GLY A 1 129 ? -6.381 -2.273 -6.729 1.00 96.19 129 GLY A C 1
ATOM 999 O O . GLY A 1 129 ? -5.292 -2.349 -7.298 1.00 96.19 129 GLY A O 1
ATOM 1000 N N . GLU A 1 130 ? -7.350 -1.456 -7.108 1.00 96.00 130 GLU A N 1
ATOM 1001 C CA . GLU A 1 130 ? -7.226 -0.446 -8.153 1.00 96.00 130 GLU A CA 1
ATOM 1002 C C . GLU A 1 130 ? -7.104 0.942 -7.526 1.00 96.00 130 GLU A C 1
ATOM 1004 O O . GLU A 1 130 ? -7.867 1.299 -6.626 1.00 96.00 130 GLU A O 1
ATOM 1009 N N . LEU A 1 131 ? -6.150 1.739 -7.998 1.00 96.00 131 LEU A N 1
ATOM 1010 C CA . LEU A 1 131 ? -6.042 3.136 -7.593 1.00 96.00 131 LEU A CA 1
ATOM 1011 C C . LEU A 1 131 ? -7.104 3.973 -8.303 1.00 96.00 131 LEU A C 1
ATOM 1013 O O . LEU A 1 131 ? -7.350 3.811 -9.496 1.00 96.00 131 LEU A O 1
ATOM 1017 N N . SER A 1 132 ? -7.710 4.884 -7.556 1.00 94.75 132 SER A N 1
ATOM 1018 C CA . SER A 1 132 ? -8.648 5.882 -8.051 1.00 94.75 132 SER A CA 1
ATOM 1019 C C . SER A 1 132 ? -8.177 7.247 -7.582 1.00 94.75 132 SER A C 1
ATOM 1021 O O . SER A 1 132 ? -8.069 7.481 -6.376 1.00 94.75 132 SER A O 1
ATOM 1023 N N . HIS A 1 133 ? -7.902 8.148 -8.518 1.00 93.12 133 HIS A N 1
ATOM 1024 C CA . HIS A 1 133 ? -7.554 9.530 -8.215 1.00 93.12 133 HIS A CA 1
ATOM 1025 C C . HIS A 1 133 ? -8.739 10.449 -8.524 1.00 93.12 133 HIS A C 1
ATOM 1027 O O . HIS A 1 133 ? -9.128 10.631 -9.679 1.00 93.12 133 HIS A O 1
ATOM 1033 N N . SER A 1 134 ? -9.327 11.041 -7.487 1.00 88.75 134 SER A N 1
ATOM 1034 C CA . SER A 1 134 ? -10.500 11.912 -7.605 1.00 88.75 134 SER A CA 1
ATOM 1035 C C . SER A 1 134 ? -10.407 13.075 -6.628 1.00 88.75 134 SER A C 1
ATOM 1037 O O . SER A 1 134 ? -10.117 12.872 -5.452 1.00 88.75 134 SER A O 1
ATOM 1039 N N . GLY A 1 135 ? -10.672 14.297 -7.097 1.00 84.25 135 GLY A N 1
ATOM 1040 C CA . GLY A 1 135 ? -10.697 15.480 -6.227 1.00 84.25 135 GLY A CA 1
ATOM 1041 C C . GLY A 1 135 ? -9.350 15.815 -5.575 1.00 84.25 135 GLY A C 1
ATOM 1042 O O . GLY A 1 135 ? -9.333 16.397 -4.498 1.00 84.25 135 GLY A O 1
ATOM 1043 N N . GLY A 1 136 ? -8.230 15.429 -6.198 1.00 86.75 136 GLY A N 1
ATOM 1044 C CA . GLY A 1 136 ? -6.882 15.631 -5.655 1.0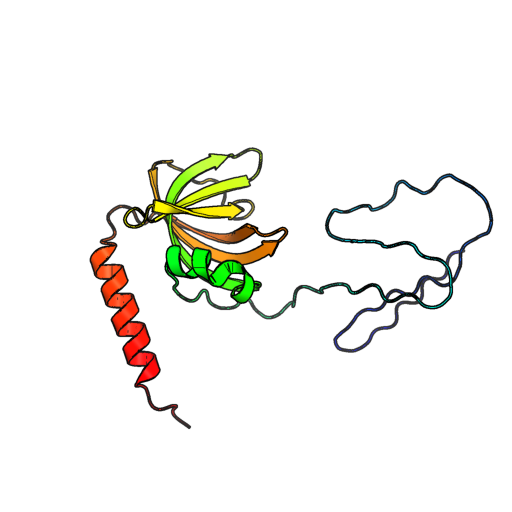0 86.75 136 GLY A CA 1
ATOM 1045 C C . GLY A 1 136 ? -6.454 14.590 -4.618 1.00 86.75 136 GLY A C 1
ATOM 1046 O O . GLY A 1 136 ? -5.324 14.641 -4.142 1.00 86.75 136 GLY A O 1
ATOM 1047 N N . GLU A 1 137 ? -7.314 13.622 -4.295 1.00 90.88 137 GLU A N 1
ATOM 1048 C CA . GLU A 1 137 ? -6.990 12.522 -3.394 1.00 90.88 137 GLU A CA 1
ATOM 1049 C C . GLU A 1 137 ? -6.857 11.205 -4.161 1.00 90.88 137 GLU A C 1
ATOM 1051 O O . GLU A 1 137 ? -7.648 10.892 -5.053 1.00 90.88 137 GLU A O 1
ATOM 1056 N N . THR A 1 138 ? -5.861 10.410 -3.775 1.00 94.56 138 THR A N 1
ATOM 1057 C CA . THR A 1 138 ? -5.678 9.045 -4.273 1.00 94.56 138 THR A CA 1
ATOM 1058 C C . THR A 1 138 ? -6.226 8.063 -3.248 1.00 94.56 138 THR A C 1
ATOM 1060 O O . THR A 1 138 ? -5.818 8.077 -2.084 1.00 94.56 138 THR A O 1
ATOM 1063 N N . VAL A 1 139 ? -7.135 7.197 -3.686 1.00 96.19 139 VAL A N 1
ATOM 1064 C CA . VAL A 1 139 ? -7.754 6.151 -2.867 1.00 96.19 139 VAL A CA 1
ATOM 1065 C C . VAL A 1 139 ? -7.504 4.795 -3.516 1.00 96.19 139 VAL A C 1
ATOM 1067 O O . VAL A 1 139 ? -7.661 4.641 -4.726 1.00 96.19 139 VAL A O 1
ATOM 1070 N N . LEU A 1 140 ? -7.127 3.796 -2.718 1.00 96.81 140 LEU A N 1
ATOM 1071 C CA . LEU A 1 140 ? -7.064 2.410 -3.180 1.00 96.81 140 LEU A CA 1
ATOM 1072 C C . LEU A 1 140 ? -8.423 1.736 -2.982 1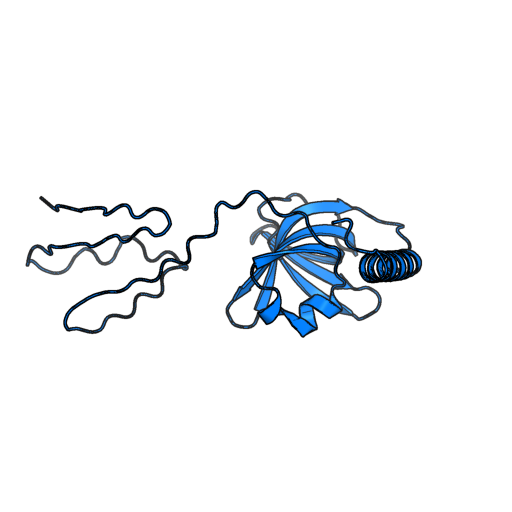.00 96.81 140 LEU A C 1
ATOM 1074 O O . LEU A 1 140 ? -8.882 1.591 -1.851 1.00 96.81 140 LEU A O 1
ATOM 1078 N N . ASN A 1 141 ? -9.033 1.258 -4.060 1.00 96.44 141 ASN A N 1
ATOM 1079 C CA . ASN A 1 141 ? -10.184 0.366 -3.991 1.00 96.44 141 ASN A CA 1
ATOM 1080 C C . ASN A 1 141 ? -9.682 -1.062 -3.798 1.00 96.44 141 ASN A C 1
ATOM 1082 O O . ASN A 1 141 ? -9.244 -1.709 -4.750 1.00 96.44 141 ASN A O 1
ATOM 1086 N N . ALA A 1 142 ? -9.667 -1.530 -2.551 1.00 96.06 142 ALA A N 1
ATOM 1087 C CA . ALA A 1 142 ? -9.126 -2.838 -2.229 1.00 96.06 142 ALA A CA 1
ATOM 1088 C C . ALA A 1 142 ? -10.122 -3.948 -2.575 1.00 96.06 142 ALA A C 1
ATOM 1090 O O . ALA A 1 142 ? -11.310 -3.860 -2.275 1.00 96.06 142 ALA A O 1
ATOM 1091 N N . ARG A 1 143 ? -9.604 -5.023 -3.168 1.00 95.06 143 ARG A N 1
ATOM 1092 C CA . ARG A 1 143 ? -10.353 -6.249 -3.491 1.00 95.06 143 ARG A CA 1
ATOM 1093 C C . ARG A 1 143 ? -9.782 -7.499 -2.830 1.00 95.06 143 ARG A C 1
ATOM 1095 O O . ARG A 1 143 ? -10.423 -8.542 -2.835 1.00 95.06 143 ARG A O 1
ATOM 1102 N N . LEU A 1 144 ? -8.567 -7.413 -2.289 1.00 94.81 144 LEU A N 1
ATOM 1103 C CA . LEU A 1 144 ? -7.945 -8.470 -1.497 1.00 94.81 144 LEU A CA 1
ATOM 1104 C C . LEU A 1 144 ? -7.121 -7.845 -0.376 1.00 94.81 144 LEU A C 1
ATOM 1106 O O . LEU A 1 144 ? -6.390 -6.880 -0.608 1.00 94.81 144 LEU A O 1
ATOM 1110 N N . VAL A 1 145 ? -7.203 -8.437 0.812 1.00 95.38 145 VAL A N 1
ATOM 1111 C CA . VAL A 1 145 ? -6.407 -8.075 1.987 1.00 95.38 145 VAL A CA 1
ATOM 1112 C C . VAL A 1 145 ? -5.786 -9.323 2.608 1.00 95.38 145 VAL A C 1
ATOM 1114 O O . VAL A 1 145 ? -6.375 -10.404 2.573 1.00 95.38 145 VAL A O 1
ATOM 1117 N N . ARG A 1 146 ? -4.576 -9.190 3.153 1.00 94.81 146 ARG A N 1
ATOM 1118 C CA . ARG A 1 146 ? -3.916 -10.219 3.966 1.00 94.81 146 ARG A CA 1
ATOM 1119 C C . ARG A 1 146 ? -3.190 -9.584 5.134 1.00 94.81 146 ARG A C 1
ATOM 1121 O O . ARG A 1 146 ? -2.431 -8.642 4.920 1.00 94.81 146 ARG A O 1
ATOM 1128 N N . CYS A 1 147 ? -3.369 -10.136 6.329 1.00 94.06 147 CYS A N 1
ATOM 1129 C CA . CYS A 1 147 ? -2.482 -9.833 7.444 1.00 94.06 147 CYS A CA 1
ATOM 1130 C C . CYS A 1 147 ? -1.091 -10.414 7.142 1.00 94.06 147 CYS A C 1
ATOM 1132 O O . CYS A 1 147 ? -0.962 -11.563 6.714 1.00 94.06 147 CYS A O 1
ATOM 1134 N N . ILE A 1 148 ? -0.064 -9.587 7.301 1.00 94.94 148 ILE A N 1
ATOM 1135 C CA . ILE A 1 148 ? 1.351 -9.914 7.075 1.00 94.94 148 ILE A CA 1
ATOM 1136 C C . ILE A 1 148 ? 2.188 -9.491 8.286 1.00 94.94 148 ILE A C 1
ATOM 1138 O O . ILE A 1 148 ? 3.341 -9.072 8.149 1.00 94.94 148 ILE A O 1
ATOM 1142 N N . ASP A 1 149 ? 1.600 -9.572 9.479 1.00 92.06 149 ASP A N 1
ATOM 1143 C CA . ASP A 1 149 ? 2.312 -9.307 10.722 1.00 92.06 149 ASP A CA 1
ATOM 1144 C C . ASP A 1 149 ? 3.554 -10.196 10.851 1.00 92.06 149 ASP A C 1
ATOM 1146 O O . ASP A 1 149 ? 3.551 -11.383 10.529 1.00 92.06 149 ASP A O 1
ATOM 1150 N N . GLY A 1 150 ? 4.657 -9.580 11.280 1.00 91.56 150 GLY A N 1
ATOM 1151 C CA . GLY A 1 150 ? 5.970 -10.223 11.350 1.00 91.56 150 GLY A CA 1
ATOM 1152 C C . GLY A 1 150 ? 6.768 -10.219 10.041 1.00 91.56 150 GLY A C 1
ATOM 1153 O O . GLY A 1 150 ? 7.913 -10.670 10.041 1.00 91.56 150 GLY A O 1
ATOM 1154 N N . MET A 1 151 ? 6.233 -9.688 8.935 1.00 93.62 151 MET A N 1
ATOM 1155 C CA . MET A 1 151 ? 7.009 -9.551 7.700 1.00 93.62 151 MET A CA 1
ATOM 1156 C C . MET A 1 151 ? 8.138 -8.523 7.857 1.00 93.62 151 MET A C 1
ATOM 1158 O O . MET A 1 15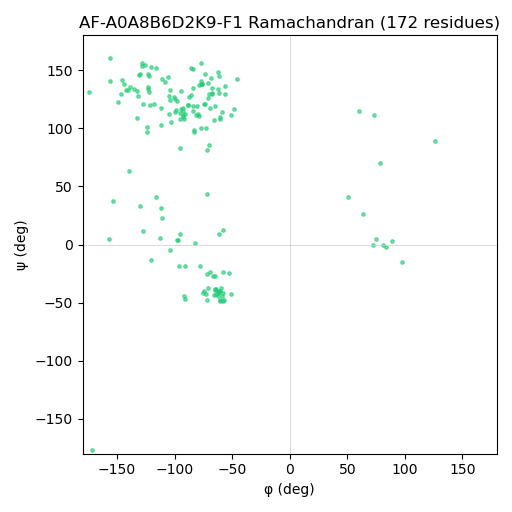1 ? 7.911 -7.374 8.243 1.00 93.62 151 MET A O 1
ATOM 1162 N N . ASP A 1 152 ? 9.356 -8.911 7.476 1.00 94.38 152 ASP A N 1
ATOM 1163 C CA . ASP A 1 152 ? 10.488 -7.990 7.399 1.00 94.38 152 ASP A CA 1
ATOM 1164 C C . ASP A 1 152 ? 10.328 -7.049 6.191 1.00 94.38 152 ASP A C 1
ATOM 1166 O O . ASP A 1 152 ? 10.603 -7.397 5.037 1.00 94.38 152 ASP A O 1
ATOM 1170 N N . LEU A 1 153 ? 9.875 -5.826 6.470 1.00 92.56 153 LEU A N 1
ATOM 1171 C CA . LEU A 1 153 ? 9.692 -4.778 5.468 1.00 92.56 153 LEU A CA 1
ATOM 1172 C C . LEU A 1 153 ? 11.007 -4.320 4.824 1.00 92.56 153 LEU A C 1
ATOM 1174 O O . LEU A 1 153 ? 10.986 -3.855 3.683 1.00 92.56 153 LEU A O 1
ATOM 1178 N N . VAL A 1 154 ? 12.140 -4.428 5.520 1.00 93.38 154 VAL A N 1
ATOM 1179 C CA . VAL A 1 154 ? 13.45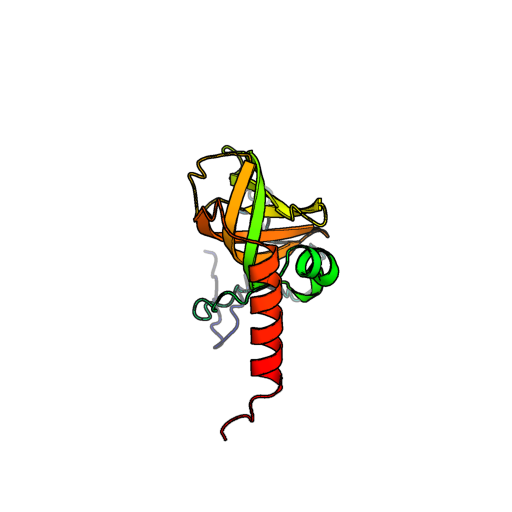1 -4.043 4.978 1.00 93.38 154 VAL A CA 1
ATOM 1180 C C . VAL A 1 154 ? 13.882 -5.062 3.932 1.00 93.38 154 VAL A C 1
ATOM 1182 O O . VAL A 1 154 ? 14.241 -4.684 2.813 1.00 93.38 154 VAL A O 1
ATOM 1185 N N . LEU A 1 155 ? 13.776 -6.351 4.259 1.00 95.81 155 LEU A N 1
ATOM 1186 C CA . LEU A 1 155 ? 14.077 -7.426 3.318 1.00 95.81 155 LEU A CA 1
ATOM 1187 C C . LEU A 1 155 ? 13.103 -7.429 2.133 1.00 95.81 155 LEU A C 1
ATOM 1189 O O . LEU A 1 155 ? 13.536 -7.606 0.994 1.00 95.81 155 LEU A O 1
ATOM 1193 N N . TYR A 1 156 ? 11.815 -7.166 2.374 1.00 95.38 156 TYR A N 1
ATOM 1194 C CA . TYR A 1 156 ? 10.818 -7.024 1.311 1.00 95.38 156 TYR A CA 1
ATOM 1195 C C . TYR A 1 156 ? 11.197 -5.924 0.310 1.00 95.38 156 TYR A C 1
ATOM 1197 O O . TYR A 1 156 ? 11.179 -6.168 -0.896 1.00 95.38 156 TYR A O 1
ATOM 1205 N N . LYS A 1 157 ? 11.581 -4.731 0.793 1.00 94.12 157 LYS A N 1
ATOM 1206 C CA . LYS A 1 157 ? 12.000 -3.614 -0.075 1.00 94.12 157 LYS A CA 1
ATOM 1207 C C . LYS A 1 157 ? 13.203 -4.012 -0.940 1.00 94.12 157 LYS A C 1
ATOM 1209 O O . LYS A 1 157 ? 13.163 -3.827 -2.153 1.00 94.12 157 LYS A O 1
ATOM 1214 N N . LYS A 1 158 ? 14.205 -4.677 -0.355 1.00 96.44 158 LYS A N 1
ATOM 1215 C CA . LYS A 1 158 ? 15.369 -5.191 -1.096 1.00 96.44 158 LYS A CA 1
ATOM 1216 C C . LYS A 1 158 ? 14.988 -6.242 -2.148 1.00 96.44 158 LYS A C 1
ATOM 1218 O O . LYS A 1 158 ? 15.508 -6.224 -3.260 1.00 96.44 158 LYS A O 1
ATOM 1223 N N . ALA A 1 159 ? 14.083 -7.162 -1.816 1.00 96.94 159 ALA A N 1
ATOM 1224 C CA . ALA A 1 159 ? 13.608 -8.175 -2.756 1.00 96.94 159 ALA A CA 1
ATOM 1225 C C . ALA A 1 159 ? 12.846 -7.549 -3.936 1.00 96.94 159 ALA A C 1
ATOM 1227 O O . ALA A 1 159 ? 13.016 -7.979 -5.077 1.00 96.94 159 ALA A O 1
ATOM 1228 N N . LEU A 1 160 ? 12.049 -6.511 -3.672 1.00 95.81 160 LEU A N 1
ATOM 1229 C CA . LEU A 1 160 ? 11.336 -5.754 -4.698 1.00 95.81 160 LEU A CA 1
ATOM 1230 C C . LEU A 1 160 ? 12.299 -5.027 -5.650 1.00 95.81 160 LEU A C 1
ATOM 1232 O O . LEU A 1 160 ? 12.105 -5.062 -6.863 1.00 95.81 160 LEU A O 1
ATOM 1236 N N . GLU A 1 161 ? 13.357 -4.410 -5.124 1.00 95.94 161 GLU A N 1
ATOM 1237 C CA . GLU A 1 161 ? 14.401 -3.769 -5.935 1.00 95.94 161 GLU A CA 1
ATOM 1238 C C . GLU A 1 161 ? 15.105 -4.776 -6.853 1.00 95.94 161 GLU A C 1
ATOM 1240 O O . GLU A 1 161 ? 15.192 -4.546 -8.060 1.00 95.94 161 GLU A O 1
ATOM 1245 N N . LEU A 1 162 ? 15.525 -5.925 -6.313 1.00 96.50 162 LEU A N 1
ATOM 1246 C CA . LEU A 1 162 ? 16.146 -7.001 -7.096 1.00 96.50 162 LEU A CA 1
ATOM 1247 C C . LEU A 1 162 ? 15.205 -7.543 -8.178 1.00 96.50 162 LEU A C 1
ATOM 1249 O O . LEU A 1 162 ? 15.633 -7.804 -9.301 1.00 96.50 162 LEU A O 1
ATOM 1253 N N . GLN A 1 163 ? 13.916 -7.690 -7.862 1.00 95.19 163 GLN A N 1
ATOM 1254 C CA . GLN A 1 163 ? 12.910 -8.108 -8.834 1.00 95.19 163 GLN A CA 1
ATOM 1255 C C . GLN A 1 163 ? 12.810 -7.104 -9.990 1.00 95.19 163 GLN A C 1
ATOM 1257 O O . GLN A 1 163 ? 12.814 -7.507 -11.154 1.00 95.19 163 GLN A O 1
ATOM 1262 N N . ARG A 1 164 ? 12.732 -5.804 -9.682 1.00 94.88 164 ARG A N 1
ATOM 1263 C CA . ARG A 1 164 ? 12.652 -4.736 -10.689 1.00 94.88 164 ARG A CA 1
ATOM 1264 C C . ARG A 1 164 ? 13.906 -4.705 -11.568 1.00 94.88 164 ARG A C 1
ATOM 1266 O O . ARG A 1 164 ? 13.764 -4.655 -12.785 1.00 94.88 164 ARG A O 1
ATOM 1273 N N . GLN A 1 165 ? 15.096 -4.818 -10.975 1.00 95.06 165 GLN A N 1
ATOM 1274 C CA . GLN A 1 165 ? 16.370 -4.912 -11.704 1.00 95.06 165 GLN A CA 1
ATOM 1275 C C . GLN A 1 165 ? 16.385 -6.111 -12.657 1.00 95.06 165 GLN A C 1
ATOM 1277 O O . GLN A 1 165 ? 16.635 -5.960 -13.848 1.00 95.06 165 GLN A O 1
ATOM 1282 N N . TYR A 1 166 ? 15.998 -7.290 -12.168 1.00 93.56 166 TYR A N 1
ATOM 1283 C CA . TYR A 1 166 ? 15.945 -8.494 -12.992 1.00 93.56 166 TYR A CA 1
ATOM 1284 C C . TYR A 1 166 ? 15.021 -8.340 -14.212 1.00 93.56 166 TYR A C 1
ATOM 1286 O O . TYR A 1 166 ? 15.368 -8.770 -15.311 1.00 93.56 166 TYR A O 1
ATOM 1294 N N . PHE A 1 167 ? 13.847 -7.721 -14.049 1.00 89.50 167 PHE A N 1
ATOM 1295 C CA . PHE A 1 167 ? 12.932 -7.488 -15.171 1.00 89.50 167 PHE A CA 1
ATOM 1296 C C . PHE A 1 167 ? 13.416 -6.409 -16.147 1.00 89.50 167 PHE A C 1
ATOM 1298 O O . PHE A 1 167 ? 13.035 -6.464 -17.315 1.00 89.50 167 PHE A O 1
ATOM 1305 N N . GLN A 1 168 ? 14.242 -5.461 -15.698 1.00 90.38 168 GLN A N 1
ATOM 1306 C CA . GLN A 1 168 ? 14.885 -4.472 -16.569 1.00 90.38 168 GLN A CA 1
ATOM 1307 C C . GLN A 1 168 ? 15.994 -5.105 -17.417 1.00 90.38 168 GLN A C 1
ATOM 1309 O O . GLN A 1 168 ? 16.065 -4.840 -18.616 1.00 90.38 168 GLN A O 1
ATOM 1314 N N . ASP A 1 169 ? 16.804 -5.978 -16.817 1.00 91.38 169 ASP A N 1
ATOM 1315 C CA . ASP A 1 169 ? 17.938 -6.630 -17.483 1.00 91.38 169 ASP A CA 1
ATOM 1316 C C . ASP A 1 169 ? 17.514 -7.791 -18.392 1.00 91.38 169 ASP A C 1
ATOM 1318 O O . ASP A 1 169 ? 18.272 -8.230 -19.261 1.00 91.38 169 ASP A O 1
ATOM 1322 N N . ARG A 1 170 ? 16.298 -8.320 -18.200 1.00 85.38 170 ARG A N 1
ATOM 1323 C CA . ARG A 1 170 ? 15.806 -9.465 -18.963 1.00 85.38 170 ARG A CA 1
ATOM 1324 C C . ARG A 1 170 ? 15.654 -9.094 -20.446 1.00 85.38 170 ARG A C 1
ATOM 1326 O O . ARG A 1 170 ? 14.804 -8.263 -20.780 1.00 85.38 170 ARG A O 1
ATOM 1333 N N . PRO A 1 171 ? 16.369 -9.767 -21.371 1.00 75.56 171 PRO A N 1
ATOM 1334 C CA . PRO A 1 171 ? 16.104 -9.599 -22.790 1.00 75.56 171 PRO A CA 1
ATOM 1335 C C . PRO A 1 171 ? 14.671 -10.053 -23.074 1.00 75.56 171 PRO A C 1
ATOM 1337 O O . PRO A 1 171 ? 14.251 -11.136 -22.650 1.00 75.56 171 PRO A O 1
ATOM 1340 N N . LYS A 1 172 ? 13.903 -9.210 -23.772 1.00 76.31 172 LYS A N 1
ATOM 1341 C CA . LYS A 1 172 ? 12.570 -9.580 -24.253 1.00 76.31 172 LYS A CA 1
ATOM 1342 C C . LYS A 1 172 ? 12.762 -10.767 -25.189 1.00 76.31 172 LYS A C 1
ATOM 1344 O O . LYS A 1 172 ? 13.349 -10.612 -26.254 1.00 76.31 172 LYS A O 1
ATOM 1349 N N . VAL A 1 173 ? 12.351 -11.952 -24.743 1.00 67.44 173 VAL A N 1
ATOM 1350 C CA . VAL A 1 173 ? 12.373 -13.152 -25.579 1.00 67.44 173 VAL A CA 1
ATOM 1351 C C . VAL A 1 173 ? 11.366 -12.888 -26.697 1.00 67.44 173 VAL A C 1
ATOM 1353 O O . VAL A 1 173 ? 10.174 -12.765 -26.416 1.00 67.44 173 VAL A O 1
ATOM 1356 N N . LEU A 1 174 ? 11.896 -12.646 -27.899 1.00 49.22 174 LEU A N 1
ATOM 1357 C CA . LEU A 1 174 ? 11.152 -12.377 -29.131 1.00 49.22 174 LEU A CA 1
ATOM 1358 C C . LEU A 1 174 ? 10.456 -13.641 -29.636 1.00 49.22 174 LEU A C 1
ATOM 1360 O O . LEU A 1 174 ? 11.055 -14.732 -29.488 1.00 49.22 174 LEU A O 1
#

Mean predicted aligned error: 14.92 Å

Secondary structure (DSSP, 8-state):
---EEEEEETTEEEEEE----S--S----S---TT-------SS-----------------EE--HHHHHHSTTTTTT-EEEEEEEEEEEETTTTEEEEE-TTT--EEEEE-TTT-----TT-EEEEEEEEEEETTEEEEEEEEEEE-TT--HHHHHHHHHHHHHHHHHS----

Radius of gyration: 22.06 Å; Cα contacts (8 Å, |Δi|>4): 239; chains: 1; bounding box: 63×39×46 Å